Protein AF-R6ZJD4-F1 (afdb_monomer_lite)

Radius of gyration: 29.87 Å; chains: 1; bounding box: 59×25×92 Å

pLDDT: mean 85.67, std 10.92, range [40.97, 94.81]

Structure (mmCIF, N/CA/C/O backbone):
data_AF-R6ZJD4-F1
#
_entry.id   AF-R6ZJD4-F1
#
loop_
_atom_site.group_PDB
_atom_site.id
_atom_site.type_symbol
_atom_site.label_atom_id
_atom_site.label_alt_id
_atom_site.label_comp_id
_atom_site.label_asym_id
_atom_site.label_entity_id
_atom_site.label_seq_id
_atom_site.pdbx_PDB_ins_code
_atom_site.Cartn_x
_atom_site.Cartn_y
_atom_site.Cartn_z
_atom_site.occupancy
_atom_site.B_iso_or_equiv
_atom_site.auth_seq_id
_atom_site.auth_comp_id
_atom_site.auth_asym_id
_atom_site.auth_atom_id
_atom_site.pdbx_PDB_model_num
ATOM 1 N N . MET A 1 1 ? 29.209 12.215 -67.679 1.00 40.97 1 MET A N 1
ATOM 2 C CA . MET A 1 1 ? 28.271 11.671 -66.674 1.00 40.97 1 MET A CA 1
ATOM 3 C C . MET A 1 1 ? 29.050 11.452 -65.380 1.00 40.97 1 MET A C 1
ATOM 5 O O . MET A 1 1 ? 29.744 10.454 -65.252 1.00 40.97 1 MET A O 1
ATOM 9 N N . TRP A 1 2 ? 29.063 12.444 -64.486 1.00 48.00 2 TRP A N 1
ATOM 10 C CA . TRP A 1 2 ? 29.835 12.380 -63.240 1.00 48.00 2 TRP A CA 1
ATOM 11 C C . TRP A 1 2 ? 29.113 11.458 -62.251 1.00 48.00 2 TRP A C 1
ATOM 13 O O . TRP A 1 2 ? 28.006 11.767 -61.811 1.00 48.00 2 TRP A O 1
ATOM 23 N N . LYS A 1 3 ? 29.708 10.303 -61.931 1.00 61.03 3 LYS A N 1
ATOM 24 C CA . LYS A 1 3 ? 29.231 9.441 -60.843 1.00 61.03 3 LYS A CA 1
ATOM 25 C C . LYS A 1 3 ? 29.445 10.192 -59.530 1.00 61.03 3 LYS A C 1
ATOM 27 O O . LYS A 1 3 ? 30.580 10.395 -59.115 1.00 61.03 3 LYS A O 1
ATOM 32 N N . LYS A 1 4 ? 28.351 10.625 -58.903 1.00 61.69 4 LYS A N 1
ATOM 33 C CA . LYS A 1 4 ? 28.361 11.200 -57.556 1.00 61.69 4 LYS A CA 1
ATOM 34 C C . LYS A 1 4 ? 28.778 10.088 -56.593 1.00 61.69 4 LYS A C 1
ATOM 36 O O . LYS A 1 4 ? 28.051 9.112 -56.419 1.00 61.69 4 LYS A O 1
ATOM 41 N N . ASP A 1 5 ? 29.993 10.184 -56.068 1.00 60.00 5 ASP A N 1
ATOM 42 C CA . ASP A 1 5 ? 30.565 9.155 -55.208 1.00 60.00 5 ASP A CA 1
ATOM 43 C C . ASP A 1 5 ? 29.925 9.261 -53.810 1.00 60.00 5 ASP A C 1
ATOM 45 O O . ASP A 1 5 ? 30.350 10.030 -52.953 1.00 60.00 5 ASP A O 1
ATOM 49 N N . ASN A 1 6 ? 28.826 8.529 -53.602 1.00 60.19 6 ASN A N 1
ATOM 50 C CA . ASN A 1 6 ? 28.016 8.555 -52.374 1.00 60.19 6 ASN A CA 1
ATOM 51 C C . ASN A 1 6 ? 28.632 7.755 -51.206 1.00 60.19 6 ASN A C 1
ATOM 53 O O . ASN A 1 6 ? 27.998 7.605 -50.162 1.00 60.19 6 ASN A O 1
ATOM 57 N N . ARG A 1 7 ? 29.857 7.232 -51.355 1.00 61.09 7 ARG A N 1
ATOM 58 C CA . ARG A 1 7 ? 30.507 6.330 -50.383 1.00 61.09 7 ARG A CA 1
ATOM 59 C C . ARG A 1 7 ? 30.598 6.906 -48.961 1.00 61.09 7 ARG A C 1
ATOM 61 O O . ARG A 1 7 ? 30.423 6.161 -48.000 1.00 61.09 7 ARG A O 1
ATOM 68 N N . GLY A 1 8 ? 30.810 8.218 -48.820 1.00 59.16 8 GLY A N 1
ATOM 69 C CA . GLY A 1 8 ? 30.867 8.892 -47.515 1.00 59.16 8 GLY A CA 1
ATOM 70 C C . GLY A 1 8 ? 29.506 9.009 -46.817 1.00 59.16 8 GLY A C 1
ATOM 71 O O . GLY A 1 8 ? 29.410 8.799 -45.611 1.00 59.16 8 GLY A O 1
ATOM 72 N N . THR A 1 9 ? 28.432 9.267 -47.568 1.00 62.78 9 THR A N 1
ATOM 73 C CA . THR A 1 9 ? 27.069 9.387 -47.020 1.00 62.78 9 THR A CA 1
ATOM 74 C C . THR A 1 9 ? 26.553 8.040 -46.506 1.00 62.78 9 THR A C 1
ATOM 76 O O . THR A 1 9 ? 25.919 7.984 -45.453 1.00 62.78 9 THR A O 1
ATOM 79 N N . THR A 1 10 ? 26.890 6.939 -47.187 1.00 70.19 10 THR A N 1
ATOM 80 C CA . THR A 1 10 ? 26.523 5.585 -46.748 1.00 70.19 10 THR A CA 1
ATOM 81 C C . THR A 1 10 ? 27.224 5.209 -45.441 1.00 70.19 10 THR A C 1
ATOM 83 O O . THR A 1 10 ? 26.572 4.717 -44.525 1.00 70.19 10 THR A O 1
ATOM 86 N N . MET A 1 11 ? 28.521 5.504 -45.297 1.00 76.69 11 MET A N 1
ATOM 87 C CA . MET A 1 11 ? 29.269 5.195 -44.070 1.00 76.69 11 MET A CA 1
ATOM 88 C C . MET A 1 11 ? 28.759 6.000 -42.863 1.00 76.69 11 MET A C 1
ATOM 90 O O . MET A 1 11 ? 28.556 5.430 -41.793 1.00 76.69 11 MET A O 1
ATOM 94 N N . VAL A 1 12 ? 28.456 7.290 -43.043 1.00 83.06 12 VAL A N 1
ATOM 95 C CA . VAL A 1 12 ? 27.856 8.128 -41.988 1.00 83.06 12 VAL A CA 1
ATOM 96 C C . VAL A 1 12 ? 26.482 7.593 -41.568 1.00 83.06 12 VAL A C 1
ATOM 98 O O . VAL A 1 12 ? 26.208 7.488 -40.374 1.00 83.06 12 VAL A O 1
ATOM 101 N N . SER A 1 13 ? 25.641 7.176 -42.523 1.00 83.75 13 SER A N 1
ATOM 102 C CA . SER A 1 13 ? 24.328 6.593 -42.207 1.00 83.75 13 SER A CA 1
ATOM 103 C C . SER A 1 13 ? 24.428 5.296 -41.391 1.00 83.75 13 SER A C 1
ATOM 105 O O . SER A 1 13 ? 23.635 5.078 -40.473 1.00 83.75 13 SER A O 1
ATOM 107 N N . VAL A 1 14 ? 25.442 4.468 -41.663 1.00 86.69 14 VAL A N 1
ATOM 108 C CA . VAL A 1 14 ? 25.702 3.222 -40.928 1.00 86.69 14 VAL A CA 1
ATOM 109 C C . VAL A 1 14 ? 26.169 3.521 -39.505 1.00 86.69 14 VAL A C 1
ATOM 111 O O . VAL A 1 14 ? 25.652 2.926 -38.562 1.00 86.69 14 VAL A O 1
ATOM 114 N N . VAL A 1 15 ? 27.086 4.476 -39.327 1.00 89.12 15 VAL A N 1
ATOM 115 C CA . VAL A 1 15 ? 27.583 4.875 -37.999 1.00 89.12 15 VAL A CA 1
ATOM 116 C C . VAL A 1 15 ? 26.459 5.450 -37.136 1.00 89.12 15 VAL A C 1
ATOM 118 O O . VAL A 1 15 ? 26.325 5.066 -35.975 1.00 89.12 15 VAL A O 1
ATOM 121 N N . ILE A 1 16 ? 25.609 6.312 -37.701 1.00 89.38 16 ILE A N 1
ATOM 122 C CA . ILE A 1 16 ? 24.454 6.873 -36.984 1.00 89.38 16 ILE A CA 1
ATOM 123 C C . ILE A 1 16 ? 23.468 5.765 -36.600 1.00 89.38 16 ILE A C 1
ATOM 125 O O . ILE A 1 16 ? 23.008 5.721 -35.461 1.00 89.38 16 ILE A O 1
ATOM 129 N N . SER A 1 17 ? 23.186 4.832 -37.514 1.00 91.44 17 SER A N 1
ATOM 130 C CA . SER A 1 17 ? 22.298 3.695 -37.236 1.00 91.44 17 SER A CA 1
ATOM 131 C C . SER A 1 17 ? 22.842 2.809 -36.115 1.00 91.44 17 SER A C 1
ATOM 133 O O . SER A 1 17 ? 22.089 2.388 -35.240 1.00 91.44 17 SER A O 1
ATOM 135 N N . PHE A 1 18 ? 24.155 2.569 -36.092 1.00 92.56 18 PHE A N 1
ATOM 136 C CA . PHE A 1 18 ? 24.800 1.778 -35.046 1.00 92.56 18 PHE A CA 1
ATOM 137 C C . PHE A 1 18 ? 24.800 2.498 -33.691 1.00 92.56 18 PHE A C 1
ATOM 139 O O . PHE A 1 18 ? 24.522 1.883 -32.664 1.00 92.56 18 PHE A O 1
ATOM 146 N N . ALA A 1 19 ? 25.037 3.813 -33.678 1.00 92.88 19 ALA A N 1
ATOM 147 C CA . ALA A 1 19 ? 24.949 4.622 -32.465 1.00 92.88 19 ALA A CA 1
ATOM 148 C C . ALA A 1 19 ? 23.524 4.626 -31.887 1.00 92.88 19 ALA A C 1
ATOM 150 O O . ALA A 1 19 ? 23.345 4.433 -30.684 1.00 92.88 19 ALA A O 1
ATOM 151 N N . LEU A 1 20 ? 22.505 4.767 -32.741 1.00 94.25 20 LEU A N 1
ATOM 152 C CA . LEU A 1 20 ? 21.102 4.671 -32.331 1.00 94.25 20 LEU A CA 1
ATOM 153 C C . LEU A 1 20 ? 20.770 3.279 -31.792 1.00 94.25 20 LEU A C 1
ATOM 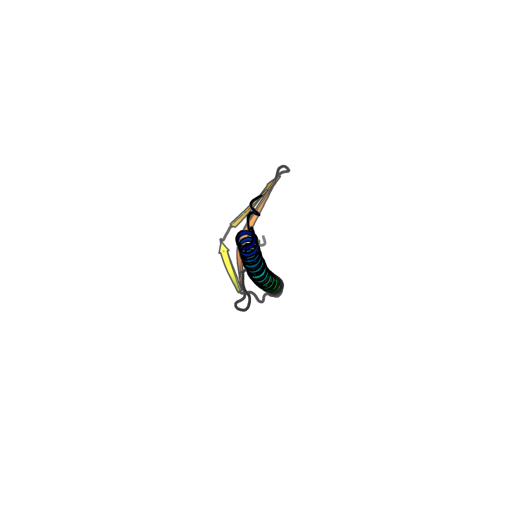155 O O . LEU A 1 20 ? 20.151 3.174 -30.736 1.00 94.25 20 LEU A O 1
ATOM 159 N N . LEU A 1 21 ? 21.231 2.216 -32.457 1.00 93.94 21 LEU A N 1
ATOM 160 C CA . LEU A 1 21 ? 21.051 0.844 -31.984 1.00 93.94 21 LEU A CA 1
ATOM 161 C C . LEU A 1 21 ? 21.627 0.667 -30.569 1.00 93.94 21 LEU A C 1
ATOM 163 O O . LEU A 1 21 ? 20.941 0.157 -29.687 1.00 93.94 21 LEU A O 1
ATOM 167 N N . LEU A 1 22 ? 22.852 1.139 -30.327 1.00 94.81 22 LEU A N 1
ATOM 168 C CA . LEU A 1 22 ? 23.488 1.065 -29.008 1.00 94.81 22 LEU A CA 1
ATOM 169 C C . LEU A 1 22 ? 22.715 1.861 -27.947 1.00 94.81 22 LEU A C 1
ATOM 171 O O . LEU A 1 22 ? 22.553 1.387 -26.820 1.00 94.81 22 LEU A O 1
ATOM 175 N N . LEU A 1 23 ? 22.190 3.038 -28.294 1.00 93.50 23 LEU A N 1
ATOM 176 C CA . LEU A 1 23 ? 21.350 3.828 -27.389 1.00 93.50 23 LEU A CA 1
ATOM 177 C C . LEU A 1 23 ? 20.038 3.113 -27.043 1.00 93.50 23 LEU A C 1
ATOM 179 O O . LEU A 1 23 ? 19.643 3.097 -25.874 1.00 93.50 23 LEU A O 1
ATOM 183 N N . PHE A 1 24 ? 19.387 2.478 -28.019 1.00 93.75 24 PHE A N 1
ATOM 184 C CA . PHE A 1 24 ? 18.174 1.698 -27.769 1.00 93.75 24 PHE A CA 1
ATOM 185 C C . PHE A 1 24 ? 18.456 0.473 -26.900 1.00 93.75 24 PHE A C 1
ATOM 187 O O . PHE A 1 24 ? 17.753 0.249 -25.916 1.00 93.75 24 PHE A O 1
ATOM 194 N N . VAL A 1 25 ? 19.514 -0.280 -27.204 1.00 93.62 25 VAL A N 1
ATOM 195 C CA . VAL A 1 25 ? 19.904 -1.476 -26.446 1.00 93.62 25 VAL A CA 1
ATOM 196 C C . VAL A 1 25 ? 20.253 -1.121 -24.996 1.00 93.62 25 VAL A C 1
ATOM 198 O O . VAL A 1 25 ? 19.753 -1.750 -24.065 1.00 93.62 25 VAL A O 1
ATOM 201 N N . THR A 1 26 ? 21.058 -0.080 -24.775 1.00 93.38 26 THR A N 1
ATOM 202 C CA . THR A 1 26 ? 21.440 0.350 -23.417 1.00 93.38 26 THR A CA 1
ATOM 203 C C . THR A 1 26 ? 20.252 0.873 -22.612 1.00 93.38 26 THR A C 1
ATOM 205 O O . THR A 1 26 ? 20.123 0.550 -21.428 1.00 93.38 26 THR A O 1
ATOM 208 N N . SER A 1 27 ? 19.355 1.634 -23.243 1.00 92.25 27 SER A N 1
ATOM 209 C CA . SER A 1 27 ? 18.123 2.113 -22.602 1.00 92.25 27 SER A CA 1
ATOM 210 C C . SER A 1 27 ? 17.198 0.954 -22.234 1.00 92.25 27 SER A C 1
ATOM 212 O O . SER A 1 27 ? 16.680 0.911 -21.120 1.00 92.25 27 SER A O 1
ATOM 214 N N . PHE A 1 28 ? 17.053 -0.029 -23.123 1.00 93.25 28 PHE A N 1
ATOM 215 C CA . PHE A 1 28 ? 16.250 -1.223 -22.880 1.00 93.25 28 PHE A CA 1
ATOM 216 C C . PHE A 1 28 ? 16.762 -2.038 -21.687 1.00 93.25 28 PHE A C 1
ATOM 218 O O . PHE A 1 28 ? 15.978 -2.375 -20.801 1.00 93.25 28 PHE A O 1
ATOM 225 N N . PHE A 1 29 ? 18.074 -2.281 -21.595 1.00 92.62 29 PHE A N 1
ATOM 226 C CA . PHE A 1 29 ? 18.656 -2.981 -20.443 1.00 92.62 29 PHE A CA 1
ATOM 227 C C . PHE A 1 29 ? 18.455 -2.228 -19.124 1.00 92.62 29 PHE A C 1
ATOM 229 O O . PHE A 1 29 ? 18.139 -2.847 -18.106 1.00 92.62 29 PHE A O 1
ATOM 236 N N . LYS A 1 30 ? 18.587 -0.895 -19.128 1.00 92.38 30 LYS A N 1
ATOM 237 C CA . LYS A 1 30 ? 18.307 -0.077 -17.936 1.00 92.38 30 LYS A CA 1
ATOM 238 C C . LYS A 1 30 ? 16.852 -0.207 -17.489 1.00 92.38 30 LYS A C 1
ATOM 240 O O . LYS A 1 30 ? 16.603 -0.408 -16.302 1.00 92.38 30 LYS A O 1
ATOM 245 N N . ILE A 1 31 ? 15.909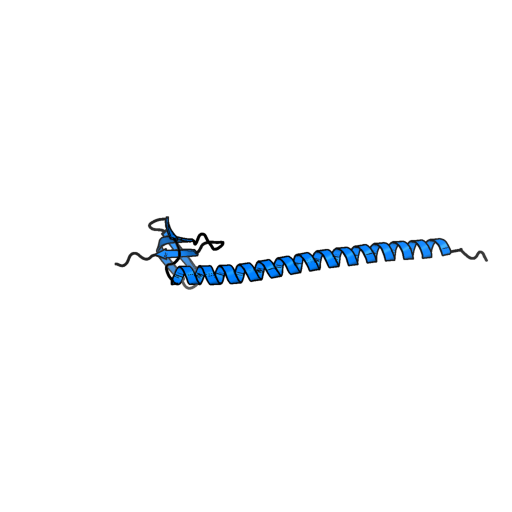 -0.130 -18.428 1.00 93.06 31 ILE A N 1
ATOM 246 C CA . ILE A 1 31 ? 14.475 -0.253 -18.137 1.00 93.06 31 ILE A CA 1
ATOM 247 C C . ILE A 1 31 ? 14.144 -1.655 -17.615 1.00 93.06 31 ILE A C 1
ATOM 249 O O . ILE A 1 31 ? 13.416 -1.774 -16.633 1.00 93.06 31 ILE A O 1
ATOM 253 N N . GLN A 1 32 ? 14.707 -2.715 -18.204 1.00 91.75 32 GLN A N 1
ATOM 254 C CA . GLN A 1 32 ? 14.500 -4.078 -17.704 1.00 91.75 32 GLN A CA 1
ATOM 255 C C . GLN A 1 32 ? 15.003 -4.264 -16.271 1.00 91.75 32 GLN A C 1
ATOM 257 O O . GLN A 1 32 ? 14.308 -4.863 -15.447 1.00 91.75 32 GLN A O 1
ATOM 262 N N . LYS A 1 33 ? 16.194 -3.739 -15.961 1.00 92.50 33 LYS A N 1
ATOM 263 C CA . LYS A 1 33 ? 16.750 -3.807 -14.606 1.00 92.50 33 LYS A CA 1
ATOM 264 C C . LYS A 1 33 ? 15.839 -3.094 -13.607 1.00 92.50 33 LYS A C 1
ATOM 266 O O . LYS A 1 33 ? 15.449 -3.703 -12.615 1.00 92.50 33 LYS A O 1
ATOM 271 N N . LEU A 1 34 ? 15.433 -1.862 -13.918 1.00 92.75 34 LEU A N 1
ATOM 272 C CA . LEU A 1 34 ? 14.509 -1.093 -13.083 1.00 92.75 34 LEU A CA 1
ATOM 273 C C . LEU A 1 34 ? 13.177 -1.833 -12.884 1.00 92.75 34 LEU A C 1
ATOM 275 O O . LEU A 1 34 ? 12.685 -1.935 -11.766 1.00 92.75 34 LEU A O 1
ATOM 279 N N . SER A 1 35 ? 12.612 -2.397 -13.953 1.00 90.12 35 SER A N 1
ATOM 280 C CA . SER A 1 35 ? 11.367 -3.169 -13.883 1.00 90.12 35 SER A CA 1
ATOM 281 C C . SER A 1 35 ? 11.501 -4.404 -12.987 1.00 90.12 35 SER A C 1
ATOM 283 O O . SER A 1 35 ? 10.581 -4.715 -12.230 1.00 90.12 35 SER A O 1
ATOM 285 N N . THR A 1 36 ? 12.650 -5.080 -13.025 1.00 89.19 36 THR A N 1
ATOM 286 C CA . THR A 1 36 ? 12.923 -6.245 -12.173 1.00 89.19 36 THR A CA 1
ATOM 287 C C . THR A 1 36 ? 13.041 -5.843 -10.705 1.00 89.19 36 THR A C 1
ATOM 289 O O . THR A 1 36 ? 12.421 -6.475 -9.852 1.00 89.19 36 THR A O 1
ATOM 292 N N . GLU A 1 37 ? 13.770 -4.765 -10.409 1.00 90.75 37 GLU A N 1
ATOM 293 C CA . GLU A 1 37 ? 13.894 -4.213 -9.053 1.00 90.75 37 GLU A CA 1
ATOM 294 C C . GLU A 1 37 ? 12.527 -3.784 -8.496 1.00 90.75 37 GLU A C 1
ATOM 296 O O . GLU A 1 37 ? 12.173 -4.143 -7.373 1.00 90.75 37 GLU A O 1
ATOM 301 N N . MET A 1 38 ? 11.707 -3.105 -9.305 1.00 88.44 38 MET A N 1
ATOM 302 C CA . MET A 1 38 ? 10.334 -2.737 -8.937 1.00 88.44 38 MET A CA 1
ATOM 303 C C . MET A 1 38 ? 9.453 -3.961 -8.663 1.00 88.44 38 MET A C 1
ATOM 305 O O . MET A 1 38 ? 8.665 -3.956 -7.713 1.00 88.44 38 MET A O 1
ATOM 309 N N . MET A 1 39 ? 9.582 -5.019 -9.468 1.00 89.69 39 MET A N 1
ATOM 310 C CA . MET A 1 39 ? 8.841 -6.263 -9.262 1.00 89.69 39 MET A CA 1
ATOM 311 C C . MET A 1 39 ? 9.270 -6.966 -7.970 1.00 89.69 39 MET A C 1
ATOM 313 O O . MET A 1 39 ? 8.412 -7.459 -7.238 1.00 89.69 39 MET A O 1
ATOM 317 N N . MET A 1 40 ? 10.571 -7.015 -7.678 1.00 86.56 40 MET A N 1
ATOM 318 C CA . MET A 1 40 ? 11.085 -7.589 -6.432 1.00 86.56 40 MET A CA 1
ATOM 319 C C . MET A 1 40 ? 10.582 -6.810 -5.216 1.00 86.56 40 MET A C 1
ATOM 321 O O . MET A 1 40 ? 9.960 -7.406 -4.343 1.00 86.56 40 MET A O 1
ATOM 325 N N . ASN A 1 41 ? 10.717 -5.481 -5.223 1.00 89.75 41 ASN A N 1
ATOM 326 C CA . ASN A 1 41 ? 10.217 -4.629 -4.143 1.00 89.75 41 ASN A CA 1
ATOM 327 C C . ASN A 1 41 ? 8.700 -4.792 -3.931 1.00 89.75 41 ASN A C 1
ATOM 329 O O . ASN A 1 41 ? 8.222 -4.852 -2.804 1.00 89.75 41 ASN A O 1
ATOM 333 N N . SER A 1 42 ? 7.930 -4.933 -5.016 1.00 87.75 42 SER A N 1
ATOM 334 C CA . SER A 1 42 ? 6.484 -5.182 -4.930 1.00 87.75 42 SER A CA 1
ATOM 335 C C . SER A 1 42 ? 6.163 -6.532 -4.280 1.00 87.75 42 SER A C 1
ATOM 337 O O . SER A 1 42 ? 5.218 -6.627 -3.497 1.00 87.75 42 SER A O 1
ATOM 339 N N . LYS A 1 43 ? 6.944 -7.581 -4.575 1.00 89.75 43 LYS A N 1
ATOM 340 C CA . LYS A 1 43 ? 6.796 -8.892 -3.922 1.00 89.75 43 LYS A CA 1
ATOM 341 C C . LYS A 1 43 ? 7.137 -8.817 -2.438 1.00 89.75 43 LYS A C 1
ATOM 343 O O . LYS A 1 43 ? 6.371 -9.335 -1.628 1.00 89.75 43 LYS A O 1
ATOM 348 N N . ASP A 1 44 ? 8.228 -8.146 -2.089 1.00 90.31 44 ASP A N 1
ATOM 349 C CA . ASP A 1 44 ? 8.636 -7.969 -0.695 1.00 90.31 44 ASP A CA 1
ATOM 350 C C . ASP A 1 44 ? 7.582 -7.177 0.086 1.00 90.31 44 ASP A C 1
ATOM 352 O O . ASP A 1 44 ? 7.192 -7.580 1.182 1.00 90.31 44 ASP A O 1
ATOM 356 N N . MET A 1 45 ? 7.020 -6.125 -0.518 1.00 88.69 45 MET A N 1
ATOM 357 C CA . MET A 1 45 ? 5.927 -5.345 0.063 1.00 88.69 45 MET A CA 1
ATOM 358 C C . MET A 1 45 ? 4.662 -6.186 0.284 1.00 88.69 45 MET A C 1
ATOM 360 O O . MET A 1 45 ? 4.031 -6.072 1.332 1.00 88.69 45 MET A O 1
ATOM 364 N N . LEU A 1 46 ? 4.295 -7.069 -0.652 1.00 89.38 46 LEU A N 1
ATOM 365 C CA . LEU A 1 46 ? 3.156 -7.980 -0.475 1.00 89.38 46 LEU A CA 1
ATOM 366 C C . LEU A 1 46 ? 3.372 -8.956 0.686 1.00 89.38 46 LEU A C 1
ATOM 368 O O . LEU A 1 46 ? 2.471 -9.146 1.506 1.00 89.38 46 LEU A O 1
ATOM 372 N N . VAL A 1 47 ? 4.560 -9.562 0.774 1.00 92.38 47 VAL A N 1
ATOM 373 C CA . VAL A 1 47 ? 4.908 -10.476 1.873 1.00 92.38 47 VAL A CA 1
ATOM 374 C C . VAL A 1 47 ? 4.893 -9.734 3.205 1.00 92.38 47 VAL A C 1
ATOM 376 O O . VAL A 1 47 ? 4.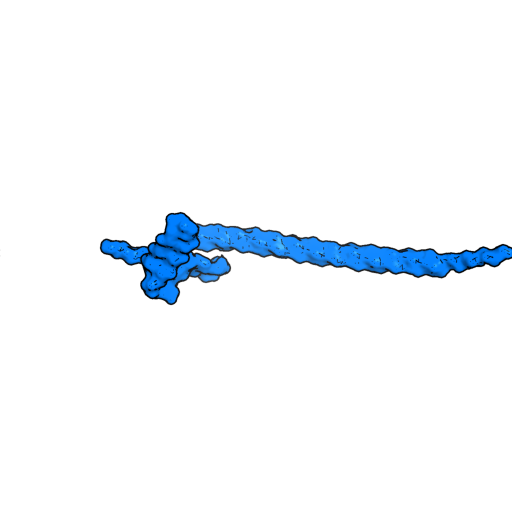322 -10.228 4.178 1.00 92.38 47 VAL A O 1
ATOM 379 N N . ASN A 1 48 ? 5.473 -8.538 3.242 1.00 92.06 48 ASN A N 1
ATOM 380 C CA . ASN A 1 48 ? 5.497 -7.684 4.417 1.00 92.06 48 ASN A CA 1
ATOM 381 C C . ASN A 1 48 ? 4.078 -7.298 4.869 1.00 92.06 48 ASN A C 1
ATOM 383 O O . ASN A 1 48 ? 3.729 -7.520 6.025 1.00 92.06 48 ASN A O 1
ATOM 387 N N . ASN A 1 49 ? 3.223 -6.837 3.952 1.00 90.00 49 ASN A N 1
ATOM 388 C CA . ASN A 1 49 ? 1.838 -6.478 4.265 1.00 90.00 49 ASN A CA 1
ATOM 389 C C . ASN A 1 49 ? 1.044 -7.685 4.777 1.00 90.00 49 ASN A C 1
ATOM 391 O O . ASN A 1 49 ? 0.303 -7.572 5.749 1.00 90.00 49 ASN A O 1
ATOM 395 N N . SER A 1 50 ? 1.224 -8.860 4.163 1.00 91.62 50 SER A N 1
ATOM 396 C CA . SER A 1 50 ? 0.571 -10.087 4.628 1.00 91.62 50 SER A CA 1
ATOM 397 C C . SER A 1 50 ? 1.007 -10.471 6.042 1.00 91.62 50 SER A C 1
ATOM 399 O O . SER A 1 50 ? 0.171 -10.916 6.829 1.00 91.62 50 SER A O 1
ATOM 401 N N . ARG A 1 51 ? 2.292 -10.306 6.375 1.00 93.00 51 ARG A N 1
ATOM 402 C CA . ARG A 1 51 ? 2.801 -10.552 7.730 1.00 93.00 51 ARG A CA 1
ATOM 403 C C . ARG A 1 51 ? 2.262 -9.534 8.728 1.00 93.00 51 ARG A C 1
ATOM 405 O O . ARG A 1 51 ? 1.863 -9.949 9.805 1.00 93.00 51 ARG A O 1
ATOM 412 N N . LEU A 1 52 ? 2.180 -8.260 8.348 1.00 92.12 52 LEU A N 1
ATOM 413 C CA . LEU A 1 52 ? 1.705 -7.187 9.224 1.00 92.12 52 LEU A CA 1
ATOM 414 C C . LEU A 1 52 ? 0.231 -7.380 9.579 1.00 92.12 52 LEU A C 1
ATOM 416 O O . LEU A 1 52 ? -0.144 -7.315 10.744 1.00 92.12 52 LEU A O 1
ATOM 420 N N . ILE A 1 53 ? -0.591 -7.725 8.585 1.00 91.62 53 ILE A N 1
ATOM 421 C CA . ILE A 1 53 ? -1.998 -8.081 8.801 1.00 91.62 53 ILE A CA 1
ATOM 422 C C . ILE A 1 53 ? -2.110 -9.299 9.724 1.00 91.62 53 ILE A C 1
ATOM 424 O O . ILE A 1 53 ? -2.932 -9.309 10.637 1.00 91.62 53 ILE A O 1
ATOM 428 N N . LYS A 1 54 ? -1.281 -10.330 9.516 1.00 92.56 54 LYS A N 1
ATOM 429 C CA . LYS A 1 54 ? -1.287 -11.521 10.373 1.00 92.56 54 LYS A CA 1
ATOM 430 C C . LYS A 1 54 ? -0.905 -11.183 11.817 1.00 92.56 54 LYS A C 1
ATOM 432 O O . LYS A 1 54 ? -1.600 -11.626 12.722 1.00 92.56 54 LYS A O 1
ATOM 437 N N . ALA A 1 55 ? 0.164 -10.420 12.022 1.00 91.19 55 ALA A N 1
ATOM 438 C CA . ALA A 1 55 ? 0.619 -10.009 13.345 1.00 91.19 55 ALA A CA 1
ATOM 439 C C . ALA A 1 55 ? -0.456 -9.208 14.083 1.00 91.19 55 ALA A C 1
ATOM 441 O O . ALA A 1 55 ? -0.733 -9.488 15.246 1.00 91.19 55 ALA A O 1
ATOM 442 N N . PHE A 1 56 ? -1.136 -8.300 13.378 1.00 92.31 56 PHE A N 1
ATOM 443 C CA . PHE A 1 56 ? -2.264 -7.550 13.922 1.00 92.31 56 PHE A CA 1
ATOM 444 C C . PHE A 1 56 ? -3.376 -8.469 14.440 1.00 92.31 56 PHE A C 1
ATOM 446 O O . PHE A 1 56 ? -3.797 -8.350 15.587 1.00 92.31 56 PHE A O 1
ATOM 453 N N . TYR A 1 57 ? -3.806 -9.450 13.638 1.00 90.81 57 TYR A N 1
ATOM 454 C CA . TYR A 1 57 ? -4.837 -10.404 14.066 1.00 90.81 57 TYR A CA 1
ATOM 455 C C . TYR A 1 57 ? -4.379 -11.381 15.157 1.00 90.81 57 TYR A C 1
ATOM 457 O O . TYR A 1 57 ? -5.221 -11.941 15.855 1.00 90.81 57 TYR A O 1
ATOM 465 N N . LEU A 1 58 ? -3.072 -11.605 15.304 1.00 92.69 58 LEU A N 1
ATOM 466 C CA . LEU A 1 58 ? -2.502 -12.416 16.382 1.00 92.69 58 LEU A CA 1
ATOM 467 C C . LEU A 1 58 ? -2.221 -11.609 17.660 1.00 92.69 58 LEU A C 1
ATOM 469 O O . LEU A 1 58 ? -1.833 -12.205 18.662 1.00 92.69 58 LEU A O 1
ATOM 473 N N . GLY A 1 59 ? -2.430 -10.287 17.650 1.00 88.88 59 GLY A N 1
ATOM 474 C CA . GLY A 1 59 ? -2.120 -9.415 18.787 1.00 88.88 59 GLY A CA 1
ATOM 475 C C . GLY A 1 59 ? -0.618 -9.223 19.020 1.00 88.88 59 GLY A C 1
ATOM 476 O O . GLY A 1 59 ? -0.204 -8.916 20.132 1.00 88.88 59 GLY A O 1
ATOM 477 N N . GLU A 1 60 ? 0.200 -9.422 17.986 1.00 90.31 60 GLU A N 1
ATOM 478 C CA . GLU A 1 60 ? 1.661 -9.261 18.017 1.00 90.31 60 GLU A CA 1
ATOM 479 C C . GLU A 1 60 ? 2.105 -7.839 17.614 1.00 90.31 60 GLU A C 1
ATOM 481 O O . GLU A 1 60 ? 3.287 -7.605 17.359 1.00 90.31 60 GLU A O 1
ATOM 486 N N . THR A 1 61 ? 1.160 -6.902 17.504 1.00 90.19 61 THR A N 1
ATOM 487 C CA . THR A 1 61 ? 1.409 -5.490 17.190 1.00 90.19 61 THR A CA 1
ATOM 488 C C . THR A 1 61 ? 1.328 -4.628 18.438 1.00 90.19 61 THR A C 1
ATOM 490 O O . THR A 1 61 ? 0.500 -4.860 19.321 1.00 90.19 61 THR A O 1
ATOM 493 N N . GLU A 1 62 ? 2.145 -3.585 18.477 1.00 89.94 62 GLU A N 1
ATOM 494 C CA . GLU A 1 62 ? 2.006 -2.514 19.451 1.00 89.94 62 GLU A CA 1
ATOM 495 C C . GLU A 1 62 ? 0.926 -1.553 18.960 1.00 89.94 62 GLU A C 1
ATOM 497 O O . GLU A 1 62 ? 0.948 -1.099 17.815 1.00 89.94 62 GLU A O 1
ATOM 502 N N . ASN A 1 63 ? -0.067 -1.306 19.815 1.00 89.94 63 ASN A N 1
ATOM 503 C CA . ASN A 1 63 ? -1.228 -0.499 19.479 1.00 89.94 63 ASN A CA 1
ATOM 504 C C . ASN A 1 63 ? -1.150 0.845 20.203 1.00 89.94 63 ASN A C 1
ATOM 506 O O . ASN A 1 63 ? -1.106 0.894 21.431 1.00 89.94 63 ASN A O 1
ATOM 510 N N . GLU A 1 64 ? -1.206 1.931 19.444 1.00 90.69 64 GLU A N 1
ATOM 511 C CA . GLU A 1 64 ? -1.227 3.297 19.952 1.00 90.69 64 GLU A CA 1
ATOM 512 C C . GLU A 1 64 ? -2.525 4.009 19.566 1.00 90.69 64 GLU A C 1
ATOM 514 O O . GLU A 1 64 ? -3.004 3.915 18.432 1.00 90.69 64 GLU A O 1
ATOM 519 N N . THR A 1 65 ? -3.070 4.791 20.494 1.00 92.06 65 THR A N 1
ATOM 520 C CA . THR A 1 65 ? -4.188 5.691 20.206 1.00 92.06 65 THR A CA 1
ATOM 521 C C . THR A 1 65 ? -3.696 6.894 19.410 1.00 92.06 65 THR A C 1
ATOM 523 O O . THR A 1 65 ? -2.861 7.665 19.879 1.00 92.06 65 THR A O 1
ATOM 526 N N . VAL A 1 66 ? -4.247 7.094 18.214 1.00 91.06 66 VAL A N 1
ATOM 527 C CA . VAL A 1 66 ? -3.947 8.260 17.366 1.00 91.06 66 VAL A CA 1
ATOM 528 C C . VAL A 1 66 ? -4.892 9.410 17.669 1.00 91.06 66 VAL A C 1
ATOM 530 O O . VAL A 1 66 ? -4.470 10.562 17.745 1.00 91.06 66 VAL A O 1
ATOM 533 N N . ALA A 1 67 ? -6.184 9.104 17.793 1.00 88.88 67 ALA A N 1
ATOM 534 C CA . ALA A 1 67 ? -7.215 10.096 18.049 1.00 88.88 67 ALA A CA 1
ATOM 535 C C . ALA A 1 67 ? -8.393 9.471 18.797 1.00 88.88 67 ALA A C 1
ATOM 537 O O . ALA A 1 67 ? -8.958 8.466 18.363 1.00 88.88 67 ALA A O 1
ATOM 538 N N . GLU A 1 68 ? -8.785 10.109 19.894 1.00 85.62 68 GLU A N 1
ATOM 539 C CA . GLU A 1 68 ? -10.025 9.803 20.602 1.00 85.62 68 GLU A CA 1
ATOM 540 C C . GLU A 1 68 ? -11.219 10.461 19.887 1.00 85.62 68 GLU A C 1
ATOM 542 O O . GLU A 1 68 ? -11.092 11.543 19.313 1.00 85.62 68 GLU A O 1
ATOM 547 N N . ASP A 1 69 ? -12.373 9.786 19.895 1.00 85.69 69 ASP A N 1
ATOM 548 C CA . ASP A 1 69 ? -13.636 10.242 19.288 1.00 85.69 69 ASP A CA 1
ATOM 549 C C . ASP A 1 69 ? -13.541 10.626 17.792 1.00 85.69 69 ASP A C 1
ATOM 551 O O . ASP A 1 69 ? -14.240 11.515 17.292 1.00 85.69 69 ASP A O 1
ATOM 555 N N . ALA A 1 70 ? -12.700 9.911 17.043 1.00 86.62 70 ALA A N 1
ATOM 556 C CA . ALA A 1 70 ? -12.583 10.049 15.600 1.00 86.62 70 ALA A CA 1
ATOM 557 C C . ALA A 1 70 ? -13.876 9.609 14.885 1.00 86.62 70 ALA A C 1
ATOM 559 O O . ALA A 1 70 ? -14.543 8.648 15.273 1.00 86.62 70 ALA A O 1
ATOM 560 N N . SER A 1 71 ? -14.221 10.308 13.800 1.00 85.56 71 SER A N 1
ATOM 561 C CA . SER A 1 71 ? -15.404 10.020 12.983 1.00 85.56 71 SER A CA 1
ATOM 562 C C . SER A 1 71 ? -15.005 9.727 11.541 1.00 85.56 71 SER A C 1
ATOM 564 O O . SER A 1 71 ? -14.451 10.590 10.860 1.00 85.56 71 SER A O 1
ATOM 566 N N . LEU A 1 72 ? -15.353 8.540 11.049 1.00 84.06 72 LEU A N 1
ATOM 567 C CA . LEU A 1 72 ? -15.221 8.160 9.646 1.00 84.06 72 LEU A CA 1
ATOM 568 C C . LEU A 1 72 ? -16.580 8.302 8.961 1.00 84.06 72 LEU A C 1
ATOM 570 O O . LEU A 1 72 ? -17.541 7.656 9.370 1.00 84.06 72 LEU A O 1
ATOM 574 N N . ILE A 1 73 ? -16.679 9.161 7.946 1.00 87.88 73 ILE A N 1
ATOM 575 C CA . ILE A 1 73 ? -17.944 9.465 7.262 1.00 87.88 73 ILE A CA 1
ATOM 576 C C . ILE A 1 73 ? -17.887 8.906 5.841 1.00 87.88 73 ILE A C 1
ATOM 578 O O . ILE A 1 73 ? -17.054 9.319 5.036 1.00 87.88 73 ILE A O 1
ATOM 582 N N . PHE A 1 74 ? -18.808 8.004 5.520 1.00 87.38 74 PHE A N 1
ATOM 583 C CA . PHE A 1 74 ? -19.013 7.481 4.176 1.00 87.38 74 PHE A CA 1
ATOM 584 C C . PHE A 1 74 ? -20.200 8.197 3.551 1.00 87.38 74 PHE A C 1
ATOM 586 O O . PHE A 1 74 ? -21.304 8.163 4.095 1.00 87.38 74 PHE A O 1
ATOM 593 N N . THR A 1 75 ? -19.976 8.845 2.409 1.00 91.62 75 THR A N 1
ATOM 594 C CA . THR A 1 75 ? -21.023 9.557 1.674 1.00 91.62 75 THR A CA 1
ATOM 595 C C . THR A 1 75 ? -21.250 8.915 0.311 1.00 91.62 75 THR A C 1
ATOM 597 O O . THR A 1 75 ? -20.309 8.670 -0.443 1.00 91.62 75 THR A O 1
ATOM 600 N N . GLY A 1 76 ? -22.510 8.615 0.005 1.00 91.06 76 GLY A N 1
ATOM 601 C CA . GLY A 1 76 ? -22.937 8.014 -1.253 1.00 91.06 76 GLY A CA 1
ATOM 602 C C . GLY A 1 76 ? -24.274 8.585 -1.719 1.00 91.06 76 GLY A C 1
ATOM 603 O O . GLY A 1 76 ? -24.996 9.229 -0.958 1.00 91.06 76 GLY A O 1
ATOM 604 N N . LYS A 1 77 ? -24.609 8.352 -2.994 1.00 89.88 77 LYS A N 1
ATOM 605 C CA . LYS A 1 77 ? -25.879 8.818 -3.581 1.00 89.88 77 LYS A CA 1
ATOM 606 C C . LYS A 1 77 ? -27.107 8.210 -2.896 1.00 89.88 77 LYS A C 1
ATOM 608 O O . LYS A 1 77 ? -28.123 8.883 -2.791 1.00 89.88 77 LYS A O 1
ATOM 613 N N . ASP A 1 78 ? -26.977 6.985 -2.395 1.00 90.50 78 ASP A N 1
ATOM 614 C CA . ASP A 1 78 ? -28.060 6.227 -1.757 1.00 90.50 78 ASP A CA 1
ATOM 615 C C . ASP A 1 78 ? -28.137 6.449 -0.237 1.00 90.50 78 ASP A C 1
ATOM 617 O O . ASP A 1 78 ? -28.929 5.814 0.456 1.00 90.50 78 ASP A O 1
ATOM 621 N N . GLY A 1 79 ? -27.309 7.350 0.299 1.00 83.50 79 GLY A N 1
ATOM 622 C CA . GLY A 1 79 ? -27.241 7.648 1.721 1.00 83.50 79 GLY A CA 1
ATOM 623 C C . GLY A 1 79 ? -25.811 7.771 2.224 1.00 83.50 79 GLY A C 1
ATOM 624 O O . GLY A 1 79 ? -24.836 7.493 1.526 1.00 83.50 79 GLY A O 1
ATOM 625 N N . SER A 1 80 ? -25.691 8.236 3.461 1.00 90.56 80 SER A N 1
ATOM 626 C CA . SER A 1 80 ? -24.413 8.376 4.151 1.00 90.56 80 SER A CA 1
ATOM 627 C C . SER A 1 80 ? -24.502 7.709 5.513 1.00 90.56 80 SER A C 1
ATOM 629 O O . SER A 1 80 ? -25.541 7.779 6.169 1.00 90.56 80 SER A O 1
ATOM 631 N N . PHE A 1 81 ? -23.414 7.085 5.944 1.00 87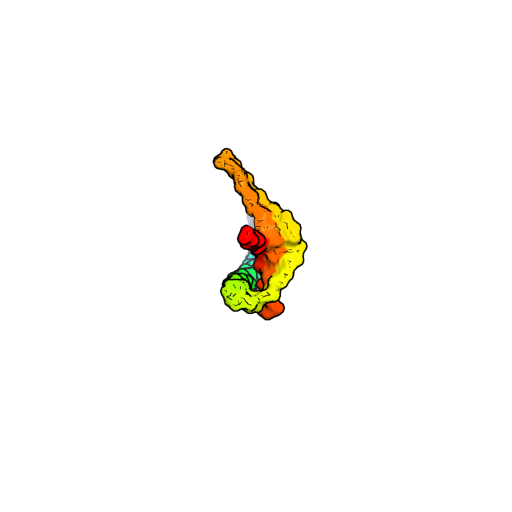.81 81 PHE A N 1
ATOM 632 C CA . PHE A 1 81 ? -23.283 6.556 7.296 1.00 87.81 81 PHE A CA 1
ATOM 633 C C . PHE A 1 81 ? -21.951 7.002 7.884 1.00 87.81 81 PHE A C 1
ATOM 635 O O . PHE A 1 81 ? -21.015 7.338 7.157 1.00 87.81 81 PHE A O 1
ATOM 642 N N . TYR A 1 82 ? -21.873 7.037 9.208 1.00 86.38 82 TYR A N 1
ATOM 643 C CA . TYR A 1 82 ? -20.650 7.394 9.904 1.00 86.38 82 TYR A CA 1
ATOM 644 C C . TYR A 1 82 ? -20.350 6.391 11.011 1.00 86.38 82 TYR A C 1
ATOM 646 O O . TYR A 1 82 ? -21.259 5.827 11.618 1.00 86.38 82 TYR A O 1
ATOM 654 N N . VAL A 1 83 ? -19.064 6.186 11.266 1.00 83.44 83 VAL A N 1
ATOM 655 C CA . VAL A 1 83 ? -18.545 5.371 12.363 1.00 83.44 83 VAL A CA 1
ATOM 656 C C . VAL A 1 83 ? -17.809 6.310 13.306 1.00 83.44 83 VAL A C 1
ATOM 658 O O . VAL A 1 83 ? -16.936 7.052 12.862 1.00 83.44 83 VAL A O 1
ATOM 661 N N . LYS A 1 84 ? -18.177 6.300 14.589 1.00 86.44 84 LYS A N 1
ATOM 662 C CA . LYS A 1 84 ? -17.440 6.995 15.650 1.00 86.44 84 LYS A CA 1
ATOM 663 C C . LYS A 1 84 ? -16.692 5.973 16.488 1.00 86.44 84 LYS A C 1
ATOM 665 O O . LYS A 1 84 ? -17.259 4.936 16.822 1.00 86.44 84 LYS A O 1
ATOM 670 N N . GLY A 1 85 ? -15.455 6.278 16.841 1.00 87.44 85 GLY A N 1
ATOM 671 C CA . GLY A 1 85 ? -14.641 5.416 17.687 1.00 87.44 85 GLY A CA 1
ATOM 672 C C . GLY A 1 85 ? -13.263 6.005 17.923 1.00 87.44 85 GLY A C 1
ATOM 673 O O . GLY A 1 85 ? -12.956 7.108 17.471 1.00 87.44 85 GLY A O 1
ATOM 674 N N . THR A 1 86 ? -12.427 5.257 18.622 1.00 90.00 86 THR A N 1
ATOM 675 C CA . THR A 1 86 ? -11.025 5.622 18.802 1.00 90.00 86 THR A CA 1
ATOM 676 C C . THR A 1 86 ? -10.248 5.154 17.577 1.00 90.00 86 THR A C 1
ATOM 678 O O . THR A 1 86 ? -10.337 3.989 17.188 1.00 90.00 86 THR A O 1
ATOM 681 N N . LEU A 1 87 ? -9.504 6.055 16.936 1.00 90.44 87 LEU A N 1
ATOM 682 C CA . LEU A 1 87 ? -8.589 5.679 15.866 1.00 90.44 87 LEU A CA 1
ATOM 683 C C . LEU A 1 87 ? -7.308 5.134 16.489 1.00 90.44 87 LEU A C 1
ATOM 685 O O . LEU A 1 87 ? -6.581 5.861 17.171 1.00 90.44 87 LEU A O 1
ATOM 689 N N . MET A 1 88 ? -7.027 3.876 16.192 1.00 91.69 88 MET A N 1
ATOM 690 C CA . MET A 1 88 ? -5.863 3.148 16.658 1.00 91.69 88 MET A CA 1
ATOM 691 C C . MET A 1 88 ? -4.868 2.955 15.517 1.00 91.69 88 MET A C 1
ATOM 693 O O . MET A 1 88 ? -5.238 2.814 14.344 1.00 91.69 88 MET A O 1
ATOM 697 N N . ARG A 1 89 ? -3.592 2.934 15.881 1.00 92.06 89 ARG A N 1
ATOM 698 C CA . ARG A 1 89 ? -2.461 2.610 15.022 1.00 92.06 89 ARG A CA 1
ATOM 699 C C . ARG A 1 89 ? -1.803 1.353 15.560 1.00 92.06 89 ARG A C 1
ATOM 701 O O . ARG A 1 89 ? -1.473 1.315 16.734 1.00 92.06 89 ARG A O 1
ATOM 708 N N . ALA A 1 90 ? -1.630 0.355 14.711 1.00 91.88 90 ALA A N 1
ATOM 709 C CA . ALA A 1 90 ? -0.924 -0.874 15.023 1.00 91.88 90 ALA A CA 1
ATOM 710 C C . ALA A 1 90 ? 0.354 -0.958 14.192 1.00 91.88 90 ALA A C 1
ATOM 712 O O . ALA A 1 90 ? 0.296 -0.940 12.955 1.00 91.88 90 ALA A O 1
ATOM 713 N N . ASP A 1 91 ? 1.493 -1.076 14.860 1.00 89.75 91 ASP A N 1
ATOM 714 C CA . ASP A 1 91 ? 2.791 -1.289 14.231 1.00 89.75 91 ASP A CA 1
ATOM 715 C C . ASP A 1 91 ? 3.546 -2.467 14.852 1.00 89.75 91 ASP A C 1
ATOM 717 O O . ASP A 1 91 ? 3.219 -2.966 15.927 1.00 89.75 91 ASP A O 1
ATOM 721 N N . GLN A 1 92 ? 4.515 -2.990 14.105 1.00 89.62 92 GLN A N 1
ATOM 722 C CA . GLN A 1 92 ? 5.390 -4.063 14.558 1.00 89.62 92 GLN A CA 1
ATOM 723 C C . GLN A 1 92 ? 6.807 -3.728 14.112 1.00 89.62 92 GLN A C 1
ATOM 725 O O . GLN A 1 92 ? 7.058 -3.637 12.915 1.00 89.62 92 GLN A O 1
ATOM 730 N N . GLU A 1 93 ? 7.737 -3.597 15.060 1.00 85.00 93 GLU A N 1
ATOM 731 C CA . GLU A 1 93 ? 9.118 -3.144 14.815 1.00 85.00 93 GLU A CA 1
ATOM 732 C C . GLU A 1 93 ? 9.837 -3.937 13.701 1.00 85.00 93 GLU A C 1
ATOM 734 O O . GLU A 1 93 ? 10.627 -3.393 12.932 1.00 85.00 93 GLU A O 1
ATOM 739 N N . ALA A 1 94 ? 9.528 -5.232 13.571 1.00 84.50 94 ALA A N 1
ATOM 740 C CA . ALA A 1 94 ? 10.125 -6.126 12.580 1.00 84.50 94 ALA A CA 1
ATOM 741 C C . ALA A 1 94 ? 9.520 -6.025 11.164 1.00 84.50 94 ALA A C 1
ATOM 743 O O . ALA A 1 94 ? 10.010 -6.696 10.249 1.00 84.50 94 ALA A O 1
ATOM 744 N N . LEU A 1 95 ? 8.451 -5.247 10.968 1.00 85.50 95 LEU A N 1
ATOM 745 C CA . LEU A 1 95 ? 7.736 -5.120 9.700 1.00 85.50 95 LEU A CA 1
ATOM 746 C C . LEU A 1 95 ? 7.617 -3.658 9.278 1.00 85.50 95 LEU A C 1
ATOM 748 O O . LEU A 1 95 ? 7.512 -2.746 10.088 1.00 85.50 95 LEU A O 1
ATOM 752 N N . ASN A 1 96 ? 7.618 -3.430 7.969 1.00 83.25 96 ASN A N 1
ATOM 753 C CA . ASN A 1 96 ? 7.474 -2.088 7.429 1.00 83.25 96 ASN A CA 1
ATOM 754 C C . ASN A 1 96 ? 5.989 -1.705 7.318 1.00 83.25 96 ASN A C 1
ATOM 756 O O . ASN A 1 96 ? 5.178 -2.471 6.803 1.00 83.25 96 ASN A O 1
ATOM 760 N N . GLY A 1 97 ? 5.627 -0.497 7.730 1.00 83.56 97 GLY A N 1
ATOM 761 C CA . GLY A 1 97 ? 4.261 0.005 7.625 1.00 83.56 97 GLY A CA 1
ATOM 762 C C . GLY A 1 97 ? 3.408 -0.242 8.864 1.00 83.56 97 GLY A C 1
ATOM 763 O O . GLY A 1 97 ? 3.871 -0.693 9.907 1.00 83.56 97 GLY A O 1
ATOM 764 N N . THR A 1 98 ? 2.144 0.145 8.749 1.00 90.31 98 THR A N 1
ATOM 765 C CA . THR A 1 98 ? 1.281 0.376 9.903 1.00 90.31 98 THR A CA 1
ATOM 766 C C . THR A 1 98 ? -0.173 0.116 9.527 1.00 90.31 98 THR A C 1
ATOM 768 O O . THR A 1 98 ? -0.595 0.450 8.416 1.00 90.31 98 THR A O 1
ATOM 771 N N . ILE A 1 99 ? -0.947 -0.466 10.439 1.00 90.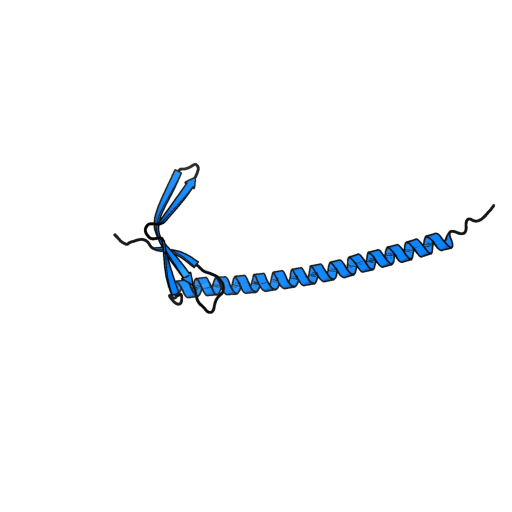56 99 ILE A N 1
ATOM 772 C CA . ILE A 1 99 ? -2.385 -0.687 10.275 1.00 90.56 99 ILE A CA 1
ATOM 773 C C . ILE A 1 99 ? -3.145 0.376 11.063 1.00 90.56 99 ILE A C 1
ATOM 775 O O . ILE A 1 99 ? -2.885 0.594 12.240 1.00 90.56 99 ILE A O 1
ATOM 779 N N . TYR A 1 100 ? -4.109 1.020 10.413 1.00 90.44 100 TYR A N 1
ATOM 780 C CA . TYR A 1 100 ? -5.048 1.926 11.067 1.00 90.44 100 TYR A CA 1
ATOM 781 C C . TYR A 1 100 ? -6.402 1.242 11.187 1.00 90.44 100 TYR A C 1
ATOM 783 O O . TYR A 1 100 ? -6.926 0.728 10.195 1.00 90.44 100 TYR A O 1
ATOM 791 N N . TYR A 1 101 ? -6.974 1.247 12.386 1.00 89.38 101 TYR A N 1
ATOM 792 C CA . TYR A 1 101 ? -8.282 0.652 12.646 1.00 89.38 101 TYR A CA 1
ATOM 793 C C . TYR A 1 101 ? -9.075 1.484 13.652 1.00 89.38 101 TYR A C 1
ATOM 795 O O . TYR A 1 101 ? -8.510 2.245 14.431 1.00 89.38 101 TYR A O 1
ATOM 803 N N . PHE A 1 102 ? -10.401 1.365 13.604 1.00 89.06 102 PHE A N 1
ATOM 804 C CA . PHE A 1 102 ? -11.288 2.012 14.566 1.00 89.06 102 PHE A CA 1
ATOM 805 C C . PHE A 1 102 ? -11.676 1.008 15.643 1.00 89.06 102 PHE A C 1
ATOM 807 O O . PHE A 1 102 ? -12.257 -0.033 15.335 1.00 89.06 102 PHE A O 1
ATOM 814 N N . GLU A 1 103 ? -11.381 1.339 16.894 1.00 85.62 103 GLU A N 1
ATOM 815 C CA . GLU A 1 103 ? -11.889 0.619 18.052 1.00 85.62 103 GLU A CA 1
ATOM 816 C C . GLU A 1 103 ? -13.215 1.257 18.483 1.00 85.62 103 GLU A C 1
ATOM 818 O O . GLU A 1 103 ? -13.301 2.459 18.764 1.00 85.62 103 GLU A O 1
ATOM 823 N N . ALA A 1 104 ? -14.282 0.460 18.471 1.00 74.19 104 ALA A N 1
ATOM 824 C CA . ALA A 1 104 ? -15.569 0.888 18.992 1.00 74.19 104 ALA A CA 1
ATOM 825 C C . ALA A 1 104 ? -15.532 0.800 20.522 1.00 74.19 104 ALA A C 1
ATOM 827 O O . ALA A 1 104 ? -15.163 -0.236 21.067 1.00 74.19 104 ALA A O 1
ATOM 828 N N . LYS A 1 105 ? -15.961 1.858 21.220 1.00 63.75 105 LYS A N 1
ATOM 829 C CA . LYS A 1 105 ? -16.314 1.732 22.640 1.00 63.75 105 LYS A CA 1
ATOM 830 C C . LYS A 1 105 ? -17.526 0.801 22.714 1.00 63.75 105 LYS A C 1
ATOM 832 O O . LYS A 1 105 ? -18.583 1.159 22.190 1.00 63.75 105 LYS A O 1
ATOM 837 N N . GLU A 1 106 ? -17.365 -0.392 23.288 1.00 56.69 106 GLU A N 1
ATOM 838 C CA . GLU A 1 106 ? -18.518 -1.237 23.614 1.00 56.69 106 GLU A CA 1
ATOM 839 C C . GLU A 1 106 ? -19.467 -0.451 24.546 1.00 56.69 106 GLU A C 1
ATOM 841 O O . GLU A 1 106 ? -18.981 0.278 25.418 1.00 56.69 106 GLU A O 1
ATOM 846 N N . PRO A 1 107 ? -20.793 -0.509 24.312 1.00 55.12 107 PRO A N 1
ATOM 847 C CA . PRO A 1 107 ? -21.791 0.215 25.099 1.00 55.12 107 PRO A CA 1
ATOM 848 C C . PRO A 1 107 ? -21.944 -0.301 26.534 1.00 55.12 107 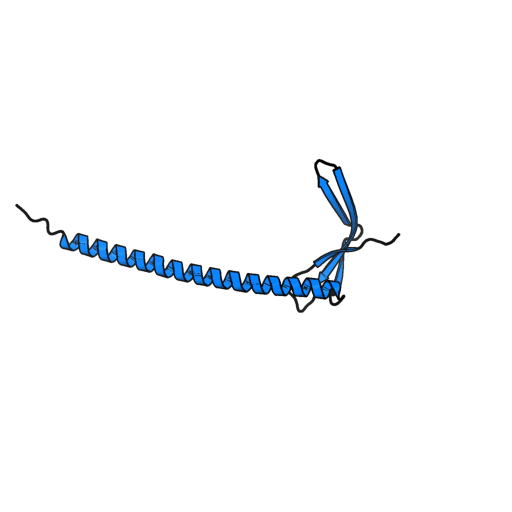PRO A C 1
ATOM 850 O O . PRO A 1 107 ? -21.768 -1.519 26.762 1.00 55.12 107 PRO A O 1
#

Sequence (107 aa):
MWKKDNRGTTMVSVVISFALLLLFVTSFFKIQKLSTEMMMNSKDMLVNNSRLIKAFYLGETENETVAEDASLIFTGKDGSFYVKGTLMRADQEALNGTIYYFEAKEP

Foldseek 3Di:
DDDPPCVVVVVVVVVVVVVVVVVVVVVVVVVVVVVVVVVVVVVVLVVLVVVQVVCVVVVVWDKDFPDAQDKDWADDPVDIDIDTATWMWTDHPVGPDIDIDGDHDDD

Secondary structure (DSSP, 8-state):
-----THHHHHHHHHHHHHHHHHHHHHHHHHHHHHHHHHHHHHHHHHHHHHHHHHHHHT-SEEEEEEEEEEEEEEETTEEEEEEEEEEEEE-TTSSSEEEEEEP---